Prot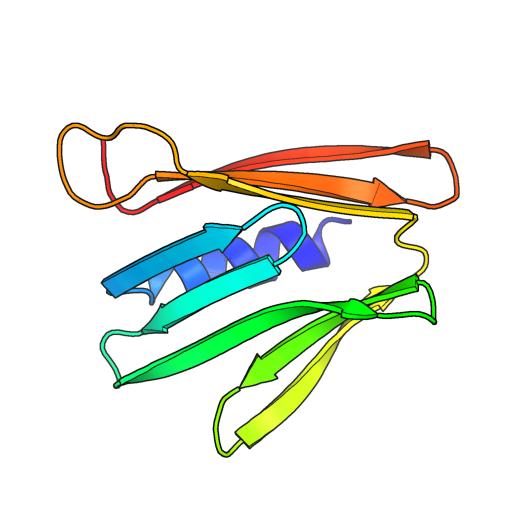ein AF-C8WXJ7-F1 (afdb_monomer)

Solvent-accessible surface area (backbone atoms only — not comparable to full-atom values): 5216 Å² total; per-residue (Å²): 114,68,59,47,57,52,52,54,50,56,52,48,71,50,29,72,45,73,51,48,55,69,43,27,39,37,37,31,28,75,87,68,50,40,38,40,35,38,65,46,98,83,25,27,35,33,41,34,37,71,99,67,56,75,44,77,56,44,67,56,35,64,45,50,32,23,42,73,47,92,42,86,42,80,41,27,29,42,41,37,40,27,34,70,90,64,54,71,52,73,50,75,54,60,83,26,98

Structure (mmCIF, N/CA/C/O backbone):
data_AF-C8WXJ7-F1
#
_entry.id   AF-C8WXJ7-F1
#
loop_
_atom_site.group_PDB
_atom_site.id
_atom_site.type_symbol
_atom_site.label_atom_id
_atom_site.label_alt_id
_atom_site.label_comp_id
_atom_site.label_asym_id
_atom_site.label_entity_id
_atom_site.label_seq_id
_atom_site.pdbx_PDB_ins_code
_atom_site.Cartn_x
_atom_site.Cartn_y
_atom_site.Cartn_z
_atom_site.occupancy
_atom_site.B_iso_or_equiv
_atom_site.auth_seq_id
_atom_site.auth_comp_id
_atom_site.auth_asym_id
_atom_site.auth_atom_id
_atom_site.pdbx_PDB_model_num
ATOM 1 N N . MET A 1 1 ? 0.173 -1.314 14.095 1.00 74.44 1 MET A N 1
ATOM 2 C CA . MET A 1 1 ? 0.201 -0.578 12.806 1.00 74.44 1 MET A CA 1
ATOM 3 C C . MET A 1 1 ? 1.567 -0.571 12.112 1.00 74.44 1 MET A C 1
ATOM 5 O O . MET A 1 1 ? 1.611 -0.330 10.907 1.00 74.44 1 MET A O 1
ATOM 9 N N . ASP A 1 2 ? 2.672 -0.861 12.809 1.00 82.81 2 ASP A N 1
ATOM 10 C CA . ASP A 1 2 ? 4.028 -0.815 12.233 1.00 82.81 2 ASP A CA 1
ATOM 11 C C . ASP A 1 2 ? 4.233 -1.701 11.000 1.00 82.81 2 ASP A C 1
ATOM 13 O O . ASP A 1 2 ? 4.996 -1.343 10.104 1.00 82.81 2 ASP A O 1
ATOM 17 N N . SER A 1 3 ? 3.506 -2.820 10.904 1.00 85.69 3 SER A N 1
ATOM 18 C CA . SER A 1 3 ? 3.525 -3.692 9.725 1.00 85.69 3 SER A CA 1
ATOM 19 C C . SER A 1 3 ? 3.120 -2.955 8.447 1.00 85.69 3 SER A C 1
ATOM 21 O O . SER A 1 3 ? 3.778 -3.120 7.423 1.00 85.69 3 SER A O 1
ATOM 23 N N . VAL A 1 4 ? 2.086 -2.108 8.501 1.00 92.25 4 VAL A N 1
ATOM 24 C CA . VAL A 1 4 ? 1.596 -1.363 7.332 1.00 92.25 4 VAL A CA 1
ATOM 25 C C . VAL A 1 4 ? 2.636 -0.359 6.868 1.00 92.25 4 VAL A C 1
ATOM 27 O O . VAL A 1 4 ? 2.963 -0.307 5.682 1.00 92.25 4 VAL A O 1
ATOM 30 N N . ARG A 1 5 ? 3.186 0.417 7.807 1.00 94.50 5 ARG A N 1
ATOM 31 C CA . ARG A 1 5 ? 4.225 1.399 7.501 1.00 94.50 5 ARG A CA 1
ATOM 32 C C . ARG A 1 5 ? 5.449 0.721 6.903 1.00 94.50 5 ARG A C 1
ATOM 34 O O . ARG A 1 5 ? 5.923 1.156 5.863 1.00 94.50 5 ARG A O 1
ATOM 41 N N . ARG A 1 6 ? 5.922 -0.373 7.503 1.00 94.25 6 ARG A N 1
ATOM 42 C CA . ARG A 1 6 ? 7.085 -1.108 6.995 1.00 94.25 6 ARG A CA 1
ATOM 43 C C . ARG A 1 6 ? 6.860 -1.631 5.574 1.00 94.25 6 ARG A C 1
ATOM 45 O O . ARG A 1 6 ? 7.665 -1.334 4.702 1.00 94.25 6 ARG A O 1
ATOM 52 N N . VAL A 1 7 ? 5.757 -2.342 5.329 1.00 94.38 7 VAL A N 1
ATOM 53 C CA . VAL A 1 7 ? 5.468 -2.936 4.010 1.00 94.38 7 VAL A CA 1
ATOM 54 C C . VAL A 1 7 ? 5.307 -1.859 2.939 1.00 94.38 7 VAL A C 1
ATOM 56 O O . VAL A 1 7 ? 5.898 -1.953 1.870 1.00 94.38 7 VAL A O 1
ATOM 59 N N . THR A 1 8 ? 4.547 -0.800 3.226 1.00 93.69 8 THR A N 1
ATOM 60 C CA . THR A 1 8 ? 4.350 0.285 2.252 1.00 93.69 8 THR A CA 1
ATOM 61 C C . THR A 1 8 ? 5.636 1.057 1.962 1.00 93.69 8 THR A C 1
ATOM 63 O O . THR A 1 8 ? 5.823 1.464 0.823 1.00 93.69 8 THR A O 1
ATOM 66 N N . LEU A 1 9 ? 6.535 1.231 2.940 1.00 94.25 9 LEU A N 1
ATOM 67 C CA . LEU A 1 9 ? 7.857 1.824 2.716 1.00 94.25 9 LEU A CA 1
ATOM 68 C C . LEU A 1 9 ? 8.760 0.917 1.868 1.00 94.25 9 LEU A C 1
ATOM 70 O O . LEU A 1 9 ? 9.416 1.414 0.957 1.00 94.25 9 LEU A O 1
ATOM 74 N N . GLU A 1 10 ? 8.779 -0.391 2.138 1.00 93.50 10 GLU A N 1
ATOM 75 C CA . GLU A 1 10 ? 9.547 -1.374 1.356 1.00 93.50 10 GLU A CA 1
ATOM 76 C C . GLU A 1 10 ? 9.095 -1.387 -0.111 1.00 93.50 10 GLU A C 1
ATOM 78 O O . GLU A 1 10 ? 9.912 -1.248 -1.022 1.00 93.50 10 GLU A O 1
ATOM 83 N N . ASP A 1 11 ? 7.786 -1.465 -0.344 1.00 94.19 11 ASP A N 1
ATOM 84 C CA . ASP A 1 11 ? 7.222 -1.496 -1.694 1.00 94.19 11 ASP A CA 1
ATOM 85 C C . ASP A 1 11 ? 7.384 -0.159 -2.423 1.00 94.19 11 ASP A C 1
ATOM 87 O O . ASP A 1 11 ? 7.654 -0.122 -3.624 1.00 94.19 11 ASP A O 1
ATOM 91 N N . ALA A 1 12 ? 7.256 0.955 -1.701 1.00 93.31 12 ALA A N 1
ATOM 92 C CA . ALA A 1 12 ? 7.499 2.281 -2.247 1.00 93.31 12 ALA A CA 1
ATOM 93 C C . ALA A 1 12 ? 8.962 2.492 -2.642 1.00 93.31 12 ALA A C 1
ATOM 95 O O . ALA A 1 12 ? 9.229 3.138 -3.652 1.00 93.31 12 ALA A O 1
ATOM 96 N N . HIS A 1 13 ? 9.905 1.943 -1.875 1.00 92.44 13 HIS A N 1
ATOM 97 C CA . HIS A 1 13 ? 11.325 2.024 -2.199 1.00 92.44 13 HIS A CA 1
ATOM 98 C C . HIS A 1 13 ? 11.650 1.296 -3.512 1.00 92.44 13 HIS A C 1
ATOM 100 O O . HIS A 1 13 ? 12.471 1.768 -4.296 1.00 92.44 13 HIS A 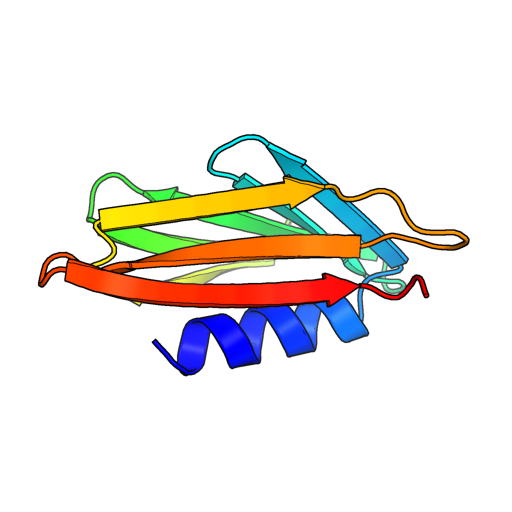O 1
ATOM 106 N N . ALA A 1 14 ? 10.964 0.184 -3.791 1.00 93.19 14 ALA A N 1
ATOM 107 C CA . ALA A 1 14 ? 11.076 -0.540 -5.057 1.00 93.19 14 ALA A CA 1
ATOM 108 C C . ALA A 1 14 ? 10.249 0.087 -6.205 1.00 93.19 14 ALA A C 1
ATOM 110 O O . ALA A 1 14 ? 10.405 -0.300 -7.372 1.00 93.19 14 ALA A O 1
ATOM 111 N N . ALA A 1 15 ? 9.365 1.044 -5.898 1.00 95.25 15 ALA A N 1
ATOM 112 C CA . ALA A 1 15 ? 8.429 1.628 -6.846 1.00 95.25 15 ALA A CA 1
ATOM 113 C C . ALA A 1 15 ? 9.061 2.707 -7.739 1.00 95.25 15 ALA A C 1
ATOM 115 O O . ALA A 1 15 ? 9.655 3.691 -7.300 1.00 95.25 15 ALA A O 1
ATOM 116 N N . SER A 1 16 ? 8.849 2.545 -9.042 1.00 94.50 16 SER A N 1
ATOM 117 C CA . SER A 1 16 ? 9.135 3.551 -10.067 1.00 94.50 16 SER A CA 1
ATOM 118 C C . SER A 1 16 ? 8.053 4.630 -10.128 1.00 94.50 16 SER A C 1
ATOM 120 O O . SER A 1 16 ? 8.355 5.794 -10.381 1.00 94.50 16 SER A O 1
ATOM 122 N N . SER A 1 17 ? 6.801 4.262 -9.853 1.00 94.62 17 SER A N 1
ATOM 123 C CA . SER A 1 17 ? 5.680 5.193 -9.791 1.00 94.62 17 SER A CA 1
ATOM 124 C C . SER A 1 17 ? 4.648 4.769 -8.756 1.00 94.62 17 SER A C 1
ATOM 126 O O . SER A 1 17 ? 4.530 3.591 -8.399 1.00 94.62 17 SER A O 1
ATOM 128 N N . ALA A 1 18 ? 3.882 5.753 -8.297 1.00 95.31 18 ALA A N 1
ATOM 129 C CA . ALA A 1 18 ? 2.784 5.555 -7.375 1.00 95.31 18 ALA A CA 1
ATOM 130 C C . ALA A 1 18 ? 1.546 6.332 -7.819 1.00 95.31 18 ALA A C 1
ATOM 132 O O . ALA A 1 18 ? 1.629 7.353 -8.504 1.00 95.31 18 ALA A O 1
ATOM 133 N N . SER A 1 19 ? 0.379 5.843 -7.425 1.00 94.69 19 SER A N 1
ATOM 134 C CA . SER A 1 19 ? -0.900 6.514 -7.636 1.00 94.69 19 SER A CA 1
ATOM 135 C C . SER A 1 19 ? -1.798 6.262 -6.438 1.00 94.69 19 SER A C 1
ATOM 137 O O . SER A 1 19 ? -1.820 5.158 -5.894 1.00 94.69 19 SER A O 1
ATOM 139 N N . ALA A 1 20 ? -2.536 7.282 -6.019 1.00 93.75 20 ALA A N 1
ATOM 140 C CA . ALA A 1 20 ? -3.368 7.218 -4.832 1.00 93.75 20 ALA A CA 1
ATOM 141 C C . ALA A 1 20 ? -4.754 7.805 -5.105 1.00 93.75 20 ALA A C 1
ATOM 143 O O . ALA A 1 20 ? -4.877 8.846 -5.750 1.00 93.75 20 ALA A O 1
ATOM 144 N N . PHE A 1 21 ? -5.795 7.135 -4.613 1.00 87.31 21 PHE A N 1
ATOM 145 C CA . PHE A 1 21 ? -7.180 7.562 -4.778 1.00 87.31 21 PHE A CA 1
ATOM 146 C C . PHE A 1 21 ? -8.004 7.223 -3.537 1.00 87.31 21 PHE A C 1
ATOM 148 O O . PHE A 1 21 ? -8.499 6.105 -3.423 1.00 87.31 21 PHE A O 1
ATOM 155 N N . GLY A 1 22 ? -8.149 8.185 -2.617 1.00 76.88 22 GLY A N 1
ATOM 156 C CA . GLY A 1 22 ? -9.117 8.198 -1.507 1.00 76.88 22 GLY A CA 1
ATOM 157 C C . GLY A 1 22 ? -8.941 7.102 -0.447 1.00 76.88 22 GLY A C 1
ATOM 158 O O . GLY A 1 22 ? -8.678 7.409 0.708 1.00 76.88 22 GLY A O 1
ATOM 159 N N . GLY A 1 23 ? -9.056 5.836 -0.844 1.00 90.44 23 GLY A N 1
ATOM 160 C CA . GLY A 1 23 ? -8.821 4.639 -0.035 1.00 90.44 23 GLY A CA 1
ATOM 161 C C . GLY A 1 23 ? -8.085 3.527 -0.785 1.00 90.44 23 GLY A C 1
ATOM 162 O O . GLY A 1 23 ? -8.144 2.363 -0.391 1.00 90.44 23 GLY A O 1
ATOM 163 N N . SER A 1 24 ? -7.415 3.851 -1.891 1.00 93.62 24 SER A N 1
ATOM 164 C CA . SER A 1 24 ? -6.583 2.907 -2.631 1.00 93.62 24 SER A CA 1
ATOM 165 C C . SER A 1 24 ? -5.220 3.493 -2.958 1.00 93.62 24 SER A C 1
ATOM 167 O O . SER A 1 24 ? -5.091 4.673 -3.284 1.00 93.62 24 SER A O 1
ATOM 169 N N . LEU A 1 25 ? -4.210 2.636 -2.884 1.00 96.50 25 LEU A N 1
ATOM 170 C CA . LEU A 1 25 ? -2.836 2.920 -3.273 1.00 96.50 25 LEU A CA 1
ATOM 171 C C . LEU A 1 25 ? -2.428 1.920 -4.348 1.00 96.50 25 LEU A C 1
ATOM 173 O O . LEU A 1 25 ? -2.694 0.727 -4.223 1.00 96.50 25 LEU A O 1
ATOM 177 N N . VAL A 1 26 ? -1.762 2.398 -5.389 1.00 97.25 26 VAL A N 1
ATOM 178 C CA . VAL A 1 26 ? -1.150 1.567 -6.419 1.00 97.25 26 VAL A CA 1
ATOM 179 C C . VAL A 1 26 ? 0.327 1.913 -6.504 1.00 97.25 26 VAL A C 1
ATOM 181 O O . VAL A 1 26 ? 0.680 3.077 -6.682 1.00 97.25 26 VAL A O 1
ATOM 184 N N . LEU A 1 27 ? 1.182 0.900 -6.395 1.00 96.81 27 LEU A N 1
ATOM 185 C CA . LEU A 1 27 ? 2.628 1.010 -6.559 1.00 96.81 27 LEU A CA 1
ATOM 186 C C . LEU A 1 27 ? 3.069 0.153 -7.741 1.00 96.81 27 LEU A C 1
ATOM 188 O O . LEU A 1 27 ? 2.674 -1.011 -7.853 1.00 96.81 27 LEU A O 1
ATOM 192 N N . ARG A 1 28 ? 3.890 0.724 -8.624 1.00 96.75 28 ARG A N 1
ATOM 193 C CA . ARG A 1 28 ? 4.509 0.004 -9.740 1.00 96.75 28 ARG A CA 1
ATOM 194 C C . ARG A 1 28 ? 6.012 -0.063 -9.536 1.00 96.75 28 ARG A C 1
ATOM 196 O O . ARG A 1 28 ? 6.698 0.953 -9.636 1.00 96.75 28 ARG A O 1
ATOM 203 N N . GLU A 1 29 ? 6.532 -1.260 -9.313 1.00 93.38 29 GLU A N 1
ATOM 204 C CA . GLU A 1 29 ? 7.968 -1.503 -9.199 1.00 93.38 29 GLU A CA 1
ATOM 205 C C . GLU A 1 29 ? 8.703 -1.329 -10.531 1.00 93.38 29 GLU A C 1
ATOM 207 O O . GLU A 1 29 ? 8.125 -1.510 -11.605 1.00 93.38 29 GLU A O 1
ATOM 212 N N . MET A 1 30 ? 10.010 -1.055 -10.464 1.00 87.88 30 MET A N 1
ATOM 213 C CA . MET A 1 30 ? 10.891 -1.089 -11.646 1.00 87.88 30 MET A CA 1
ATOM 214 C C . MET A 1 30 ? 10.908 -2.465 -12.331 1.00 87.88 30 MET A C 1
ATOM 216 O O . MET A 1 30 ? 11.106 -2.551 -13.539 1.00 87.88 30 MET A O 1
ATOM 220 N N . SER A 1 31 ? 10.650 -3.535 -11.571 1.00 89.25 31 SER A N 1
ATOM 221 C CA . SER A 1 31 ? 10.502 -4.908 -12.073 1.00 89.25 31 SER A CA 1
ATOM 222 C C . SER A 1 31 ? 9.271 -5.100 -12.976 1.00 89.25 31 SER A C 1
ATOM 224 O O . SER A 1 31 ? 9.128 -6.142 -13.612 1.00 89.25 31 SER A O 1
ATOM 226 N N . GLY A 1 32 ? 8.358 -4.121 -13.009 1.00 90.81 32 GLY A N 1
ATOM 227 C CA . GLY A 1 32 ? 7.051 -4.214 -13.655 1.00 90.81 32 GLY A CA 1
ATOM 228 C C . GLY A 1 32 ? 5.958 -4.804 -12.759 1.00 90.81 32 GLY A C 1
ATOM 229 O O . GLY A 1 32 ? 4.794 -4.820 -13.164 1.00 90.81 32 GLY A O 1
ATOM 230 N N . ALA A 1 33 ? 6.288 -5.254 -11.541 1.00 94.56 33 ALA A N 1
ATOM 231 C CA . ALA A 1 33 ? 5.285 -5.703 -10.583 1.00 94.56 33 ALA A CA 1
ATOM 232 C C . ALA A 1 33 ? 4.346 -4.553 -10.186 1.00 94.56 33 ALA A C 1
ATOM 234 O O . ALA A 1 33 ? 4.775 -3.419 -9.970 1.00 94.56 33 ALA A O 1
ATOM 235 N N . LEU A 1 34 ? 3.056 -4.867 -10.072 1.00 96.81 34 LEU A N 1
ATOM 236 C CA . LEU A 1 34 ? 2.024 -3.925 -9.654 1.00 96.81 34 LEU A CA 1
ATOM 237 C C . LEU A 1 34 ? 1.413 -4.401 -8.340 1.00 96.81 34 LEU A C 1
ATOM 239 O O . LEU A 1 34 ? 0.931 -5.536 -8.266 1.00 96.81 34 LEU A O 1
ATOM 243 N N . TYR A 1 35 ? 1.403 -3.522 -7.343 1.00 97.25 35 TYR A N 1
ATOM 244 C CA . TYR A 1 35 ? 0.754 -3.759 -6.062 1.00 97.25 35 TYR A CA 1
ATOM 245 C C . TYR A 1 35 ? -0.393 -2.789 -5.859 1.00 97.25 35 TYR A C 1
ATOM 247 O O . TYR A 1 35 ? -0.239 -1.584 -6.052 1.00 97.25 35 TYR A O 1
ATOM 255 N N . THR A 1 36 ? -1.538 -3.318 -5.446 1.00 97.12 36 THR A N 1
ATOM 256 C CA . THR A 1 36 ? -2.712 -2.531 -5.076 1.00 97.12 36 THR A CA 1
ATOM 257 C C . THR A 1 36 ? -3.021 -2.755 -3.608 1.00 97.12 36 THR A C 1
ATOM 259 O O . THR A 1 36 ? -3.084 -3.898 -3.156 1.00 97.12 36 THR A O 1
ATOM 262 N N . TYR A 1 37 ? -3.236 -1.665 -2.881 1.00 97.44 37 TYR A N 1
ATOM 263 C CA . TYR A 1 37 ? -3.636 -1.674 -1.483 1.00 97.44 37 TYR A CA 1
ATOM 264 C C . TYR A 1 37 ? -5.019 -1.078 -1.365 1.00 97.44 37 TYR A C 1
ATOM 266 O O . TYR A 1 37 ? -5.283 -0.016 -1.932 1.00 97.44 37 TYR A O 1
ATOM 274 N N . TYR A 1 38 ? -5.879 -1.745 -0.613 1.00 96.44 38 TYR A N 1
ATOM 275 C CA . TYR A 1 38 ? -7.209 -1.250 -0.303 1.00 96.44 38 TYR A CA 1
ATOM 276 C C . TYR A 1 38 ? -7.713 -1.863 0.999 1.00 96.44 38 TYR A C 1
ATOM 278 O O . TYR A 1 38 ? -7.313 -2.961 1.399 1.00 96.44 38 TYR A O 1
ATOM 286 N N . LEU A 1 39 ? -8.612 -1.137 1.655 1.00 97.00 39 LEU A N 1
ATOM 287 C CA . LEU A 1 39 ? -9.360 -1.639 2.796 1.00 97.00 39 LEU A CA 1
ATOM 288 C C . LEU A 1 39 ? -10.550 -2.463 2.293 1.00 97.00 39 LEU A C 1
ATOM 290 O O . LEU A 1 39 ? -11.362 -1.962 1.516 1.00 97.00 39 LEU A O 1
ATOM 294 N N . ASN A 1 40 ? -10.646 -3.725 2.706 1.00 96.25 40 ASN A N 1
ATOM 295 C CA . ASN A 1 40 ? -11.782 -4.579 2.359 1.00 96.25 40 ASN A CA 1
ATOM 296 C C . ASN A 1 40 ? -12.932 -4.452 3.383 1.00 96.25 40 ASN A C 1
ATOM 298 O O . ASN A 1 40 ? -12.791 -3.827 4.434 1.00 96.25 40 ASN A O 1
ATOM 302 N N . SER A 1 41 ? -14.071 -5.089 3.096 1.00 96.44 41 SER A N 1
ATOM 303 C CA . SER A 1 41 ? -15.261 -5.076 3.966 1.00 96.44 41 SER A CA 1
ATOM 304 C C . SER A 1 41 ? -15.072 -5.772 5.318 1.00 96.44 41 SER A C 1
ATOM 306 O O . SER A 1 41 ? -15.896 -5.597 6.205 1.00 96.44 41 SER A O 1
ATOM 308 N N . ASN A 1 42 ? -14.006 -6.558 5.482 1.00 97.44 42 ASN A N 1
ATOM 309 C CA . ASN A 1 42 ? -13.681 -7.265 6.721 1.00 97.44 42 ASN A CA 1
ATOM 310 C C . ASN A 1 42 ? -12.735 -6.451 7.617 1.00 97.44 42 ASN A C 1
ATOM 312 O O . ASN A 1 42 ? -12.113 -7.021 8.510 1.00 97.44 42 ASN A O 1
ATOM 316 N N . HIS A 1 43 ? -12.577 -5.148 7.362 1.00 97.00 43 HIS A N 1
ATOM 317 C CA . HIS A 1 43 ? -11.652 -4.275 8.094 1.00 97.00 43 HIS A CA 1
ATOM 318 C C . HIS A 1 43 ? -10.184 -4.718 7.994 1.00 97.00 43 HIS A C 1
ATOM 320 O O . HIS A 1 43 ? -9.388 -4.523 8.913 1.00 97.00 43 HIS A O 1
ATOM 326 N N . GLN A 1 44 ? -9.811 -5.319 6.862 1.00 97.38 44 GLN A N 1
ATOM 327 C CA . GLN A 1 44 ? -8.441 -5.734 6.586 1.00 97.38 44 GLN A CA 1
ATOM 328 C C . GLN A 1 44 ? -7.834 -4.842 5.514 1.00 97.38 44 GLN A C 1
ATOM 330 O O . GLN A 1 44 ? -8.418 -4.651 4.443 1.00 97.38 44 GLN A O 1
ATOM 335 N N . LEU A 1 45 ? -6.629 -4.342 5.780 1.00 97.25 45 LEU A N 1
ATOM 336 C CA . LEU A 1 45 ? -5.825 -3.719 4.742 1.00 97.25 45 LEU A CA 1
ATOM 337 C C . LEU A 1 45 ? -5.135 -4.822 3.947 1.00 97.25 45 LEU A C 1
ATOM 339 O O . LEU A 1 45 ? -4.323 -5.589 4.475 1.00 97.25 45 LEU A O 1
ATOM 343 N N . VAL A 1 46 ? -5.487 -4.898 2.673 1.00 97.38 46 VAL A N 1
ATOM 344 C CA . VAL A 1 46 ? -5.056 -5.953 1.766 1.00 97.38 46 VAL A CA 1
ATOM 345 C C . VAL A 1 46 ? -4.054 -5.384 0.774 1.00 97.38 46 VAL A C 1
ATOM 347 O O . VAL A 1 46 ? -4.272 -4.304 0.240 1.00 97.38 46 VAL A O 1
ATOM 350 N N . ARG A 1 47 ? -2.982 -6.129 0.508 1.00 97.44 47 ARG A N 1
ATOM 351 C CA . ARG A 1 47 ? -2.007 -5.902 -0.563 1.00 97.44 47 ARG A CA 1
ATOM 352 C C . ARG A 1 47 ? -2.170 -6.997 -1.612 1.00 97.44 47 ARG A C 1
ATOM 354 O O . ARG A 1 47 ? -2.015 -8.178 -1.303 1.00 97.44 47 ARG A O 1
ATOM 361 N N . VAL A 1 48 ? -2.432 -6.619 -2.855 1.00 97.38 48 VAL A N 1
ATOM 362 C CA . VAL A 1 48 ? -2.593 -7.540 -3.988 1.00 97.38 48 VAL A CA 1
ATOM 363 C C . VAL A 1 48 ? -1.469 -7.323 -4.983 1.00 97.38 48 VAL A C 1
ATOM 365 O O . VAL A 1 48 ? -1.281 -6.202 -5.442 1.00 97.38 48 VAL A O 1
ATOM 368 N N . LYS A 1 49 ? -0.753 -8.390 -5.351 1.00 97.06 49 LYS A N 1
ATOM 369 C CA . LYS A 1 49 ? 0.193 -8.380 -6.474 1.00 97.06 49 LYS A CA 1
ATOM 370 C C . LYS A 1 49 ? -0.519 -8.823 -7.749 1.00 97.06 49 LYS A C 1
ATOM 372 O O . LYS A 1 49 ? -1.040 -9.938 -7.795 1.00 97.06 49 LYS A O 1
ATOM 377 N N . ALA A 1 50 ? -0.504 -8.004 -8.798 1.00 95.19 50 ALA A N 1
ATOM 378 C CA . ALA A 1 50 ? -1.075 -8.384 -10.091 1.00 95.19 50 ALA A CA 1
ATOM 379 C C . ALA A 1 50 ? -0.410 -9.664 -10.639 1.00 95.19 50 ALA A C 1
ATOM 381 O O . ALA A 1 50 ? 0.816 -9.756 -10.686 1.00 95.19 50 ALA A O 1
ATOM 382 N N . GLY A 1 51 ? -1.220 -10.661 -11.017 1.00 91.50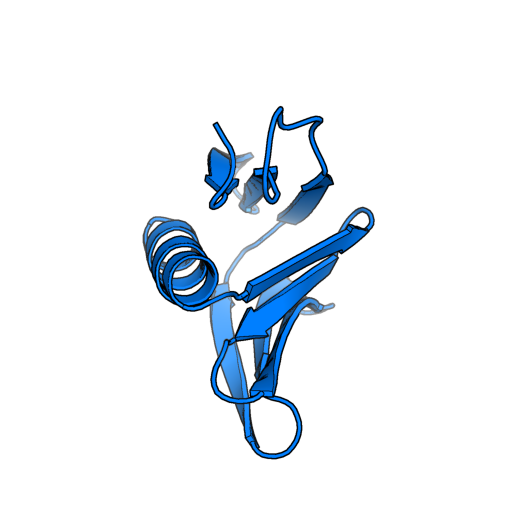 51 GLY A N 1
ATOM 383 C CA . GLY A 1 51 ? -0.744 -11.971 -11.492 1.00 91.50 51 GLY A CA 1
ATOM 384 C C . GLY A 1 51 ? -0.059 -12.840 -10.426 1.00 91.50 51 GLY A C 1
ATOM 385 O O . GLY A 1 51 ? 0.507 -13.875 -10.762 1.00 91.50 51 GLY A O 1
ATOM 386 N N . GLY A 1 52 ? -0.079 -12.416 -9.160 1.00 88.19 52 GLY A N 1
ATOM 387 C CA . GLY A 1 52 ? 0.520 -13.127 -8.037 1.00 88.19 52 GLY A CA 1
ATOM 388 C C . GLY A 1 52 ? -0.527 -13.545 -7.011 1.00 88.19 52 GLY A C 1
ATOM 389 O O . GLY A 1 52 ? -1.432 -14.320 -7.307 1.00 88.19 52 GLY A O 1
ATOM 390 N N . GLY A 1 53 ? -0.383 -13.036 -5.787 1.00 93.00 53 GLY A N 1
ATOM 391 C CA . GLY A 1 53 ? -1.239 -13.374 -4.655 1.00 93.00 53 GLY A CA 1
ATOM 392 C C . GLY A 1 53 ? -1.698 -12.156 -3.861 1.00 93.00 53 GLY A C 1
ATOM 393 O O . GLY A 1 53 ? -1.302 -11.016 -4.121 1.00 93.00 53 GLY A O 1
ATOM 394 N N . THR A 1 54 ? -2.536 -12.437 -2.871 1.00 96.00 54 THR A N 1
ATOM 395 C CA . THR A 1 54 ? -3.120 -11.456 -1.957 1.00 96.00 54 THR A CA 1
ATOM 396 C C . THR A 1 54 ? -2.576 -11.679 -0.550 1.00 96.00 54 THR A C 1
ATOM 398 O O . THR A 1 54 ? -2.515 -12.818 -0.094 1.00 96.00 54 THR A O 1
ATOM 401 N N . ALA A 1 55 ? -2.198 -10.606 0.142 1.00 95.94 55 ALA A N 1
ATOM 402 C CA . ALA A 1 55 ? -1.727 -10.635 1.521 1.00 95.94 55 ALA A CA 1
ATOM 403 C C . ALA A 1 55 ? -2.510 -9.635 2.379 1.00 95.94 55 ALA A C 1
ATOM 405 O O . ALA A 1 55 ? -2.687 -8.482 1.991 1.00 95.94 55 ALA A O 1
ATOM 406 N N . VAL A 1 56 ? -2.945 -10.061 3.564 1.00 96.50 56 VAL A N 1
ATOM 407 C CA . VAL A 1 56 ? -3.473 -9.155 4.593 1.00 96.50 56 VAL A CA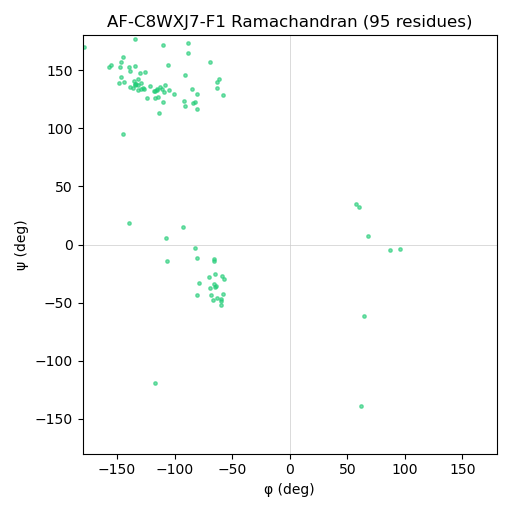 1
ATOM 408 C C . VAL A 1 56 ? -2.289 -8.598 5.377 1.00 96.50 56 VAL A C 1
ATOM 410 O O . VAL A 1 56 ? -1.508 -9.368 5.929 1.00 96.50 56 VAL A O 1
ATOM 413 N N . ILE A 1 57 ? -2.137 -7.272 5.408 1.00 95.50 57 ILE A N 1
ATOM 414 C CA . ILE A 1 57 ? -0.986 -6.604 6.049 1.00 95.50 57 ILE A CA 1
ATOM 415 C C . ILE A 1 57 ? -1.350 -5.914 7.373 1.00 95.50 57 ILE A C 1
ATOM 417 O O . ILE A 1 57 ? -0.462 -5.571 8.158 1.00 95.50 57 ILE A O 1
ATOM 421 N N . ALA A 1 58 ? -2.648 -5.743 7.631 1.00 95.50 58 ALA A N 1
ATOM 422 C CA . ALA A 1 58 ? -3.208 -5.370 8.926 1.00 95.50 58 ALA A CA 1
ATOM 423 C C . ALA A 1 58 ? -4.675 -5.804 9.046 1.00 95.50 58 ALA A C 1
ATOM 425 O O . ALA A 1 58 ? -5.391 -5.877 8.043 1.00 95.50 58 ALA A O 1
ATOM 426 N N . THR A 1 59 ? -5.105 -6.046 10.282 1.00 95.88 59 THR A N 1
ATOM 427 C CA . THR A 1 59 ? -6.502 -6.250 10.688 1.00 95.88 59 THR A CA 1
ATOM 428 C C . THR A 1 59 ? -6.985 -5.056 11.505 1.00 95.88 59 THR A C 1
ATOM 430 O O . THR A 1 59 ? -6.189 -4.180 11.850 1.00 95.88 59 THR A O 1
ATOM 433 N N . ASP A 1 60 ? -8.287 -5.021 11.788 1.00 96.19 60 ASP A N 1
ATOM 434 C CA . ASP A 1 60 ? -8.912 -4.009 12.644 1.00 96.19 60 ASP A CA 1
ATOM 435 C C . ASP A 1 60 ? -8.678 -2.581 12.138 1.00 96.19 60 ASP A C 1
ATOM 437 O O . ASP A 1 60 ? -8.537 -1.634 12.911 1.00 96.19 60 ASP A O 1
ATOM 441 N N . VAL A 1 61 ? -8.647 -2.418 10.813 1.00 96.62 61 VAL A N 1
ATOM 442 C CA . VAL A 1 61 ? -8.474 -1.129 10.147 1.00 96.62 61 VAL A CA 1
ATOM 443 C C . VAL A 1 61 ? -9.844 -0.508 9.892 1.00 96.62 61 VAL A C 1
ATOM 445 O O . VAL A 1 61 ? -10.682 -1.045 9.164 1.00 96.62 61 VAL A O 1
ATOM 448 N N . ARG A 1 62 ? -10.067 0.663 10.482 1.00 96.62 62 ARG A N 1
ATOM 449 C CA . ARG A 1 62 ? -11.271 1.473 10.298 1.00 96.62 62 ARG A CA 1
ATOM 450 C C . ARG A 1 62 ? -11.220 2.275 9.008 1.00 96.62 62 ARG A C 1
ATOM 452 O O . ARG A 1 62 ? -12.219 2.368 8.301 1.00 96.62 62 ARG A O 1
ATOM 459 N N . ALA A 1 63 ? -10.068 2.871 8.722 1.00 96.00 63 ALA A N 1
ATOM 460 C CA . ALA A 1 63 ? -9.867 3.687 7.537 1.00 96.00 63 ALA A CA 1
ATOM 461 C C . ALA A 1 63 ? -8.436 3.550 7.018 1.00 96.00 63 ALA A C 1
ATOM 463 O O . ALA A 1 63 ? -7.478 3.462 7.785 1.00 96.00 63 ALA A O 1
ATOM 464 N N . PHE A 1 64 ? -8.312 3.570 5.698 1.00 96.38 64 PHE A N 1
ATOM 465 C CA . PHE A 1 64 ? -7.052 3.673 4.980 1.00 96.38 64 PHE A CA 1
ATOM 466 C C . PHE A 1 64 ? -7.226 4.750 3.921 1.00 96.38 64 PHE A C 1
ATOM 468 O O . PHE A 1 64 ? -8.221 4.733 3.194 1.00 96.38 64 PHE A O 1
ATOM 475 N N . SER A 1 65 ? -6.268 5.658 3.823 1.00 96.06 65 SER A N 1
ATOM 476 C CA . SER A 1 65 ? -6.217 6.637 2.751 1.00 96.06 65 SER A CA 1
ATOM 477 C C . SER A 1 65 ? -4.793 6.821 2.260 1.00 96.06 65 SER A C 1
ATOM 479 O O . SER A 1 65 ? -3.814 6.677 2.994 1.00 96.06 65 SER A O 1
ATOM 481 N N . ALA A 1 66 ? -4.694 7.138 0.978 1.00 95.50 66 ALA A N 1
ATOM 482 C CA . ALA A 1 66 ? -3.468 7.586 0.358 1.00 95.50 66 ALA A CA 1
ATOM 483 C C . ALA A 1 66 ? -3.802 8.813 -0.488 1.00 95.50 66 ALA A C 1
ATOM 485 O O . ALA A 1 66 ? -4.826 8.839 -1.182 1.00 95.50 66 ALA A O 1
ATOM 486 N N . SER A 1 67 ? -2.946 9.825 -0.437 1.00 94.56 67 SER A N 1
ATOM 487 C CA . SER A 1 67 ? -3.090 11.049 -1.217 1.00 94.56 67 SER A CA 1
ATOM 488 C C . SER A 1 67 ? -1.761 11.440 -1.838 1.00 94.56 67 SER A C 1
ATOM 490 O O . SER A 1 67 ? -0.699 11.288 -1.236 1.00 94.56 67 SER A O 1
ATOM 492 N N . GLN A 1 68 ? -1.821 11.925 -3.074 1.00 92.56 68 GLN A N 1
ATOM 493 C CA . GLN A 1 68 ? -0.642 12.376 -3.794 1.00 92.56 68 GLN A CA 1
ATOM 494 C C . GLN A 1 68 ? -0.319 13.820 -3.425 1.00 92.56 68 GLN A C 1
ATOM 496 O O . GLN A 1 68 ? -1.204 14.675 -3.379 1.00 92.56 68 GLN A O 1
ATOM 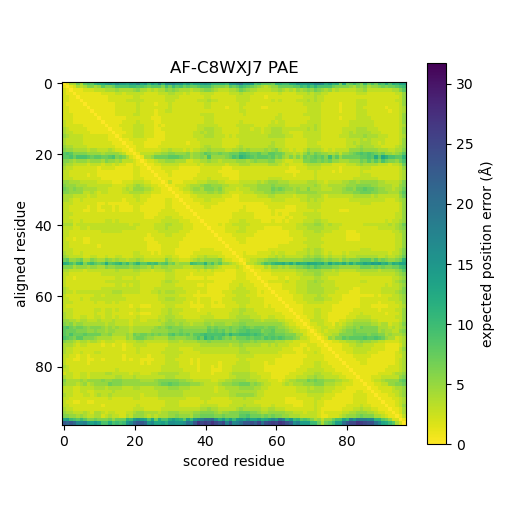501 N N . LYS A 1 69 ? 0.958 14.075 -3.151 1.00 90.44 69 LYS A N 1
ATOM 502 C CA . LYS A 1 69 ? 1.508 15.400 -2.882 1.00 90.44 69 LYS A CA 1
ATOM 503 C C . LYS A 1 69 ? 2.311 15.883 -4.083 1.00 90.44 69 LYS A C 1
ATOM 505 O O . LYS A 1 69 ? 2.855 15.084 -4.845 1.00 90.44 69 LYS A O 1
ATOM 510 N N . SER A 1 70 ? 2.424 17.201 -4.213 1.00 87.94 70 SER A N 1
ATOM 511 C CA . SER A 1 70 ? 3.398 17.805 -5.119 1.00 87.94 70 SER A CA 1
ATOM 512 C C . SER A 1 70 ? 4.814 17.446 -4.668 1.00 87.94 70 SER A C 1
ATOM 514 O O . SER A 1 70 ? 5.129 17.563 -3.485 1.00 87.94 70 SER A O 1
ATOM 516 N N . ALA A 1 71 ? 5.654 17.044 -5.616 1.00 87.56 71 ALA A N 1
ATOM 517 C CA . ALA A 1 71 ? 7.082 16.815 -5.428 1.00 87.56 71 ALA A CA 1
ATOM 518 C C . ALA A 1 71 ? 7.840 17.550 -6.540 1.00 87.56 71 ALA A C 1
ATOM 520 O O . ALA A 1 71 ? 7.313 17.689 -7.648 1.00 87.56 71 ALA A O 1
ATOM 521 N N . SER A 1 72 ? 9.050 18.044 -6.260 1.00 84.25 72 SER A N 1
ATOM 522 C CA . SER A 1 72 ? 9.838 18.775 -7.267 1.00 84.25 72 SER A CA 1
ATOM 523 C C . SER A 1 72 ? 10.344 17.853 -8.383 1.00 84.25 72 SER A C 1
ATOM 525 O O . SER A 1 72 ? 10.513 18.268 -9.529 1.00 84.25 72 SER A O 1
ATOM 527 N N . THR A 1 73 ? 10.536 16.578 -8.049 1.00 86.06 73 THR A N 1
ATOM 528 C CA . THR A 1 73 ? 10.886 15.471 -8.941 1.00 86.06 73 THR A CA 1
ATOM 529 C C . THR A 1 73 ? 10.197 14.201 -8.443 1.00 86.06 73 THR A C 1
ATOM 531 O O . THR A 1 73 ? 9.777 14.151 -7.293 1.00 86.06 73 THR A O 1
ATOM 534 N N . GLY A 1 74 ? 10.059 13.170 -9.283 1.00 90.38 74 GLY A N 1
ATOM 535 C CA . GLY A 1 74 ? 9.506 11.879 -8.854 1.00 90.38 74 GLY A CA 1
ATOM 536 C C . GLY A 1 74 ? 8.056 11.960 -8.361 1.00 90.38 74 GLY A C 1
ATOM 537 O O . GLY A 1 74 ? 7.217 12.630 -8.964 1.00 90.38 74 GLY A O 1
ATOM 538 N N . TRP A 1 75 ? 7.750 11.240 -7.283 1.00 93.56 75 TRP A N 1
ATOM 539 C CA . TRP A 1 75 ? 6.433 11.237 -6.647 1.00 93.56 75 TRP A CA 1
ATOM 540 C C . TRP A 1 75 ? 6.544 11.231 -5.120 1.00 93.56 75 TRP A C 1
ATOM 542 O O . TRP A 1 75 ? 7.505 10.710 -4.552 1.00 93.56 75 TRP A O 1
ATOM 552 N N . LEU A 1 76 ? 5.523 11.784 -4.463 1.00 94.50 76 LEU A N 1
ATOM 553 C CA . LEU A 1 76 ? 5.371 11.809 -3.012 1.00 94.50 76 LEU A CA 1
ATOM 554 C C . LEU A 1 76 ? 3.910 11.530 -2.651 1.00 94.50 76 LEU A C 1
ATOM 556 O O . LEU A 1 76 ? 2.992 12.075 -3.267 1.00 94.50 76 LEU A O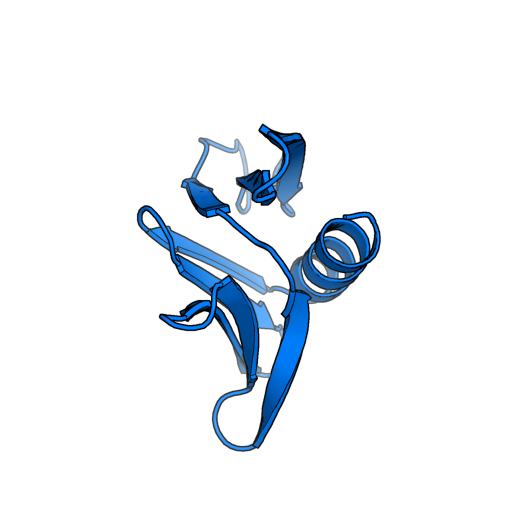 1
ATOM 560 N N . LEU A 1 77 ? 3.695 10.680 -1.656 1.00 94.62 77 LEU A N 1
ATOM 561 C CA . LEU A 1 77 ? 2.389 10.332 -1.116 1.00 94.62 77 LEU A CA 1
ATOM 562 C C . LEU A 1 77 ? 2.357 10.567 0.390 1.00 94.62 77 LEU A C 1
ATOM 564 O O . LEU A 1 77 ? 3.350 10.326 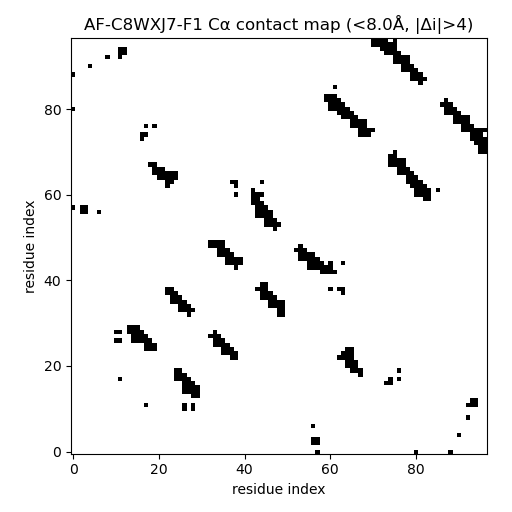1.072 1.00 94.62 77 LEU A O 1
ATOM 568 N N . THR A 1 78 ? 1.189 10.926 0.910 1.00 95.50 78 THR A N 1
ATOM 569 C CA . THR A 1 78 ? 0.849 10.730 2.321 1.00 95.50 78 THR A CA 1
ATOM 570 C C . THR A 1 78 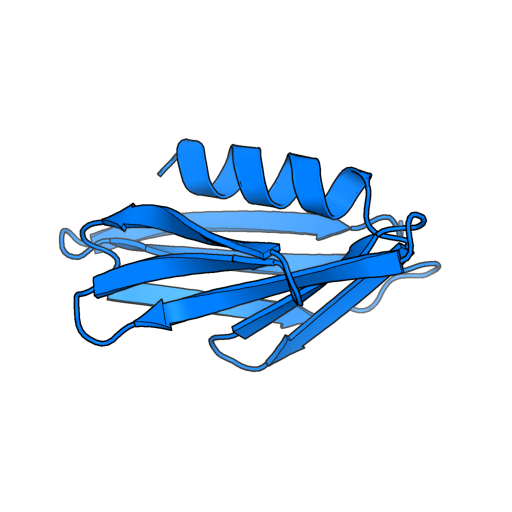? -0.027 9.489 2.432 1.00 95.50 78 THR A C 1
ATOM 572 O O . THR A 1 78 ? -1.018 9.363 1.713 1.00 95.50 78 THR A O 1
ATOM 575 N N . ILE A 1 79 ? 0.329 8.575 3.332 1.00 95.81 79 ILE A N 1
ATOM 576 C CA . ILE A 1 79 ? -0.486 7.413 3.694 1.00 95.81 79 ILE A CA 1
ATOM 577 C C . ILE A 1 79 ? -0.986 7.619 5.117 1.00 95.81 79 ILE A C 1
ATOM 579 O O . ILE A 1 79 ? -0.200 7.961 6.001 1.00 95.81 79 ILE A O 1
ATOM 583 N N . SER A 1 80 ? -2.275 7.376 5.339 1.00 96.31 80 SER A N 1
ATOM 584 C CA . SER A 1 80 ? -2.893 7.420 6.660 1.00 96.31 80 SER A CA 1
ATOM 585 C C . SER A 1 80 ? -3.694 6.148 6.925 1.00 96.31 80 SER A C 1
ATOM 587 O O . SER A 1 80 ? -4.407 5.637 6.060 1.00 96.31 80 SER A O 1
ATOM 589 N N . VAL A 1 81 ? -3.584 5.638 8.148 1.00 96.44 81 VAL A N 1
ATOM 590 C CA . VAL A 1 81 ? -4.292 4.450 8.629 1.00 96.44 81 VAL A CA 1
ATOM 591 C C . VAL A 1 81 ? -4.913 4.776 9.971 1.00 96.44 81 VAL A C 1
ATOM 593 O O . VAL A 1 81 ? -4.257 5.381 10.815 1.00 96.44 81 VAL A O 1
ATOM 596 N N . GLN A 1 82 ? -6.151 4.345 10.174 1.00 96.69 82 GLN A N 1
ATOM 597 C CA . GLN A 1 82 ? -6.835 4.400 11.458 1.00 96.69 82 GLN A CA 1
ATOM 598 C C . GLN A 1 82 ? -7.352 3.011 11.821 1.00 96.69 82 GLN A C 1
ATOM 600 O O . GLN A 1 82 ? -7.957 2.347 10.977 1.00 96.69 82 GLN A O 1
ATOM 605 N N . THR A 1 83 ? -7.135 2.573 13.055 1.00 95.69 83 THR A N 1
ATOM 606 C CA . THR A 1 83 ? -7.668 1.317 13.600 1.00 95.69 83 THR A CA 1
ATOM 607 C C . THR A 1 83 ? -9.049 1.517 14.217 1.00 95.69 83 THR A C 1
ATOM 609 O O . THR A 1 83 ? -9.510 2.638 14.443 1.00 95.69 83 THR A O 1
ATOM 612 N N . MET A 1 84 ? -9.746 0.410 14.460 1.00 95.00 84 MET A N 1
ATOM 613 C CA . MET A 1 84 ? -11.092 0.396 15.041 1.00 95.00 84 MET A CA 1
ATOM 614 C C . MET A 1 84 ? -11.138 0.930 16.480 1.00 95.00 84 MET A C 1
ATOM 616 O O . MET A 1 84 ? -12.172 1.448 16.892 1.00 95.00 84 MET A O 1
ATOM 620 N N . ASP A 1 85 ? -10.028 0.863 17.216 1.00 94.75 85 ASP A N 1
ATOM 621 C CA . ASP A 1 85 ? -9.855 1.449 18.554 1.00 94.75 85 ASP A CA 1
ATOM 622 C C . ASP A 1 85 ? -9.506 2.953 18.533 1.00 94.75 85 ASP A C 1
ATOM 624 O O . ASP A 1 85 ? -9.448 3.592 19.582 1.00 94.75 85 ASP A O 1
ATOM 628 N N . GLY A 1 86 ? -9.336 3.542 17.345 1.00 92.88 86 GLY A N 1
ATOM 629 C CA . GLY A 1 86 ? -9.108 4.972 17.153 1.00 92.88 86 GLY A CA 1
ATOM 630 C C . GLY A 1 86 ? -7.642 5.386 17.029 1.00 92.88 86 GLY A C 1
ATOM 631 O O . GLY A 1 86 ? -7.391 6.561 16.739 1.00 92.88 86 GLY A O 1
ATOM 632 N N . GLU A 1 87 ? -6.674 4.471 17.169 1.00 94.88 87 GLU A N 1
ATOM 633 C CA . GLU A 1 87 ? -5.278 4.811 16.877 1.00 94.88 87 GLU A CA 1
ATOM 634 C C . GLU A 1 87 ? -5.131 5.223 15.412 1.00 94.88 87 GLU A C 1
ATOM 636 O O . GLU A 1 87 ? -5.805 4.709 14.518 1.00 94.88 87 GLU A O 1
ATOM 641 N N . SER A 1 88 ? -4.278 6.210 15.152 1.00 95.06 88 SER A N 1
ATOM 642 C CA . SER A 1 88 ? -4.062 6.737 13.808 1.00 95.06 88 SER A CA 1
ATOM 643 C C . SER A 1 88 ? -2.577 6.942 13.557 1.00 95.06 88 SER A C 1
ATOM 645 O O . SER A 1 88 ? -1.868 7.506 14.388 1.00 95.06 88 SER A O 1
ATOM 647 N N . LEU A 1 89 ? -2.114 6.515 12.386 1.00 95.00 89 LEU A N 1
ATOM 648 C CA . LEU A 1 89 ? -0.740 6.682 11.938 1.00 95.00 89 LEU A CA 1
ATOM 649 C C . LEU A 1 89 ? -0.747 7.298 10.543 1.00 95.00 89 LEU A C 1
ATOM 651 O O . LEU A 1 89 ? -1.477 6.846 9.663 1.00 95.00 89 LEU A O 1
ATOM 655 N N . SER A 1 90 ? 0.087 8.313 10.338 1.00 95.75 90 SER A N 1
ATOM 656 C CA . SER A 1 90 ? 0.273 8.944 9.037 1.00 95.75 90 SER A CA 1
ATOM 657 C C . SER A 1 90 ? 1.755 9.143 8.761 1.00 95.75 90 SER A C 1
ATOM 659 O O . SER A 1 90 ? 2.508 9.533 9.653 1.00 95.75 90 SER A O 1
ATOM 661 N N . TRP A 1 91 ? 2.181 8.870 7.535 1.00 95.75 91 TRP A N 1
ATOM 662 C CA . TRP A 1 91 ? 3.558 9.082 7.100 1.00 95.75 91 TRP A CA 1
ATOM 663 C C . TRP A 1 91 ? 3.596 9.471 5.631 1.00 95.75 91 TRP A C 1
ATOM 665 O O . TRP A 1 91 ? 2.719 9.105 4.848 1.00 95.75 91 TRP A O 1
ATOM 675 N N . ASP A 1 92 ? 4.643 10.203 5.273 1.00 94.62 92 ASP A N 1
ATOM 676 C CA . ASP A 1 92 ? 4.957 10.483 3.884 1.00 94.62 92 ASP A CA 1
ATOM 677 C C . ASP A 1 92 ? 5.908 9.413 3.339 1.00 94.62 92 ASP A C 1
ATOM 679 O O . ASP A 1 92 ? 6.761 8.882 4.059 1.00 94.62 92 ASP A O 1
ATOM 683 N N . VAL A 1 93 ? 5.747 9.088 2.061 1.00 94.12 93 VAL A N 1
ATOM 684 C CA . VAL A 1 93 ? 6.617 8.175 1.328 1.00 94.12 93 VAL A CA 1
ATOM 685 C C . VAL A 1 93 ? 6.693 8.587 -0.134 1.00 94.12 93 VAL A C 1
ATOM 687 O O . VAL A 1 93 ? 5.692 8.965 -0.739 1.00 94.12 93 VAL A O 1
ATOM 690 N N . GLY A 1 94 ? 7.881 8.521 -0.716 1.00 91.75 94 GLY A N 1
ATOM 691 C CA . GLY A 1 94 ? 8.106 8.921 -2.092 1.00 91.75 94 GLY A CA 1
ATOM 692 C C . GLY A 1 94 ? 9.547 8.720 -2.514 1.00 91.75 94 GLY A C 1
ATOM 693 O O . GLY A 1 94 ? 10.419 8.464 -1.684 1.00 91.75 94 GLY A O 1
ATOM 694 N N . ASN A 1 95 ? 9.782 8.859 -3.812 1.00 87.50 95 ASN A N 1
ATOM 695 C CA . ASN A 1 95 ? 11.122 8.977 -4.387 1.00 87.50 95 ASN A CA 1
ATOM 696 C C . ASN A 1 95 ? 11.421 1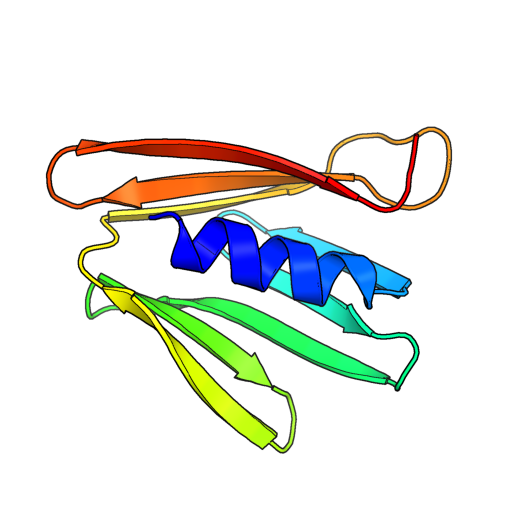0.412 -4.866 1.00 87.50 95 ASN A C 1
ATOM 698 O O . ASN A 1 95 ? 12.457 10.653 -5.481 1.00 87.50 95 ASN A O 1
ATOM 702 N N . GLY A 1 96 ? 10.502 11.340 -4.586 1.00 72.06 96 GLY A N 1
ATOM 703 C CA . GLY A 1 96 ? 10.594 12.760 -4.883 1.00 72.06 96 GLY A CA 1
ATOM 704 C C . GLY A 1 96 ? 10.890 13.612 -3.654 1.00 72.06 96 GLY A C 1
ATOM 705 O O . GLY A 1 96 ? 10.249 13.426 -2.618 1.00 72.06 96 GLY A O 1
ATOM 706 N N . GLY A 1 97 ? 11.852 14.531 -3.788 1.00 58.31 97 GLY A N 1
ATOM 707 C CA . GLY A 1 97 ? 12.191 15.567 -2.801 1.00 58.31 97 GLY A CA 1
ATOM 708 C C . GLY A 1 97 ? 11.461 16.882 -3.031 1.00 58.31 97 GLY A C 1
ATOM 709 O O . GLY A 1 97 ? 11.132 17.192 -4.203 1.00 58.31 97 GLY A O 1
#

Nearest PDB structures (foldseek):
  3q9d-assembly1_B  TM=8.359E-01  e=1.141E+00  Chlamydia pneumoniae
  3q9d-assembly1_A  TM=8.378E-01  e=1.268E+00  Chlamydia pneumoniae
  8h5z-assembly1_B  TM=6.373E-01  e=2.514E+00  Escherichia coli K-12
  2j0r-assembly1_A  TM=3.529E-01  e=1.027E+00  Yersinia enterocolitica
  7qxv-assembly1_A  TM=2.783E-01  e=1.268E+00  Yersinia enterocolitica

Radius of gyration: 12.67 Å; Cα contacts (8 Å, |Δi|>4): 225; chains: 1; bounding box: 28×32×32 Å

pLDDT: mean 93.12, std 5.86, range [58.31, 97.44]

Foldseek 3Di:
DVLVVVVCQVQQVQFQAWDWDFFKIWGAGPVRWIWIWGQDPQQFTWIDIVVDGIDGRDHQWPGWGKDWDDFPDWTKIKIKTAGNVGDIDIDMGTPGD

Mean predicted aligned error: 3.2 Å

Organism: Alicyclobacillus acidocaldarius subsp. acidocaldarius (strain ATCC 27009 / DSM 446 / BCRC 14685 / JCM 5260 / KCTC 1825 / NBRC 15652 / NCIMB 11725 / NRRL B-14509 / 104-IA) (NCBI:txid521098)

Secondary structure (DSSP, 8-state):
-HHHHHHHHHHHHHEEEEEEETTEEEEEETTS-EEEEEE-TTS-EEEEETTS-EEEEESSEEEEEEEEE--SSS-EEEEEEEETTS-EEEEEEES--

Sequence (97 aa):
MDSVRRVTLEDAHAASSASAFGGSLVLREMSGALYTYYLNSNHQLVRVKAGGGTAVIATDVRAFSASQKSASTGWLLTISVQTMDGESLSWDVGNGG